Protein AF-A0A8T5YRM2-F1 (afdb_monomer_lite)

Structure (mmCIF, N/CA/C/O backbone):
data_AF-A0A8T5YRM2-F1
#
_entry.id   AF-A0A8T5YRM2-F1
#
loop_
_atom_site.group_PDB
_atom_site.id
_atom_site.type_symbol
_atom_site.label_atom_id
_atom_site.label_alt_id
_atom_site.label_comp_id
_atom_site.label_asym_id
_atom_site.label_entity_id
_atom_site.label_seq_id
_atom_site.pdbx_PDB_ins_code
_atom_site.Cartn_x
_atom_site.Cartn_y
_atom_site.Cartn_z
_atom_site.occupancy
_atom_site.B_iso_or_equiv
_atom_site.auth_seq_id
_atom_site.auth_comp_id
_atom_site.auth_asym_id
_atom_site.auth_atom_id
_atom_site.pdbx_PDB_model_num
ATOM 1 N N . GLY A 1 1 ? 15.650 -23.260 -8.067 1.00 62.09 1 GLY A N 1
ATOM 2 C CA . GLY A 1 1 ? 15.011 -21.954 -7.814 1.00 62.09 1 GLY A CA 1
ATOM 3 C C . GLY A 1 1 ? 15.947 -20.857 -8.272 1.00 62.09 1 GLY A C 1
ATOM 4 O O . GLY A 1 1 ? 17.077 -21.170 -8.615 1.00 62.09 1 GLY A O 1
ATOM 5 N N . MET A 1 2 ? 15.490 -19.606 -8.297 1.00 75.88 2 MET A N 1
ATOM 6 C CA . MET A 1 2 ? 16.310 -18.449 -8.694 1.00 75.88 2 MET A CA 1
ATOM 7 C C . MET A 1 2 ? 17.515 -18.221 -7.761 1.00 75.88 2 MET A C 1
ATOM 9 O O . MET A 1 2 ? 18.550 -17.741 -8.200 1.00 75.88 2 MET A O 1
ATOM 13 N N . TYR A 1 3 ? 17.401 -18.651 -6.501 1.00 84.94 3 TYR A N 1
ATOM 14 C CA . TYR A 1 3 ? 18.469 -18.640 -5.506 1.00 84.94 3 TYR A CA 1
ATOM 15 C C . TYR A 1 3 ? 18.587 -20.010 -4.826 1.00 84.94 3 TYR A C 1
ATOM 17 O O . TYR A 1 3 ? 17.650 -20.817 -4.861 1.00 84.94 3 TYR A O 1
ATOM 25 N N . ASP A 1 4 ? 19.724 -20.248 -4.170 1.00 92.00 4 ASP A N 1
ATOM 26 C CA . ASP A 1 4 ? 19.882 -21.323 -3.181 1.00 92.00 4 ASP A CA 1
ATOM 27 C C . ASP A 1 4 ? 18.954 -21.094 -1.965 1.00 92.00 4 ASP A C 1
ATOM 29 O O . ASP A 1 4 ? 18.399 -20.004 -1.804 1.00 92.00 4 ASP A O 1
ATOM 33 N N . LEU A 1 5 ? 18.759 -22.095 -1.100 1.00 91.44 5 LEU A N 1
ATOM 34 C CA . LEU A 1 5 ? 17.885 -22.001 0.078 1.00 91.44 5 LEU A CA 1
ATOM 35 C C . LEU A 1 5 ? 18.257 -20.817 0.977 1.00 91.44 5 LEU A C 1
ATOM 37 O O . LEU A 1 5 ? 17.396 -20.008 1.322 1.00 91.44 5 LEU A O 1
ATOM 41 N N . HIS A 1 6 ? 19.542 -20.678 1.306 1.00 92.12 6 HIS A N 1
ATOM 42 C CA . HIS A 1 6 ? 20.027 -19.577 2.136 1.00 92.12 6 HIS A CA 1
ATOM 43 C C . HIS A 1 6 ? 19.787 -18.212 1.468 1.00 92.12 6 HIS A C 1
ATOM 45 O O . HIS A 1 6 ? 19.258 -17.293 2.093 1.00 92.12 6 HIS A O 1
ATOM 51 N N . GLY A 1 7 ? 20.093 -18.104 0.170 1.00 90.25 7 GLY A N 1
ATOM 52 C CA . GLY A 1 7 ? 19.840 -16.887 -0.606 1.00 90.25 7 GLY A CA 1
ATOM 53 C C . GLY A 1 7 ? 18.351 -16.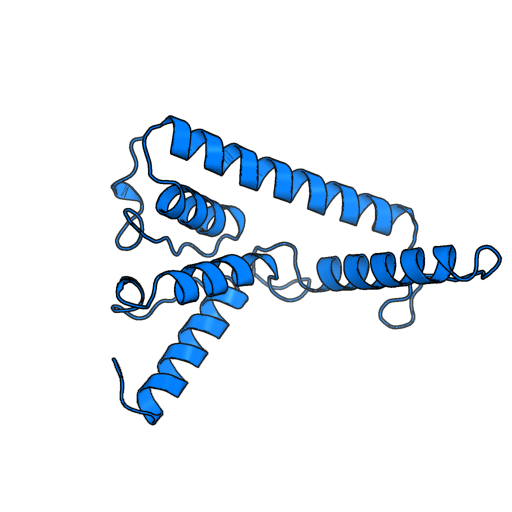547 -0.685 1.00 90.25 7 GLY A C 1
ATOM 54 O O . GLY A 1 7 ? 17.965 -15.398 -0.485 1.00 90.25 7 GLY A O 1
ATOM 55 N N . SER A 1 8 ? 17.497 -17.551 -0.888 1.00 91.00 8 SER A N 1
ATOM 56 C CA . SER A 1 8 ? 16.042 -17.388 -0.959 1.00 91.00 8 SER A CA 1
ATOM 57 C C . SER A 1 8 ? 15.481 -16.794 0.331 1.00 91.00 8 SER A C 1
ATOM 59 O O . SER A 1 8 ? 14.668 -15.872 0.265 1.00 91.00 8 SER A O 1
ATOM 61 N N . PHE A 1 9 ? 15.938 -17.263 1.498 1.00 92.12 9 PHE A N 1
ATOM 62 C CA . PHE A 1 9 ? 15.529 -16.695 2.785 1.00 92.12 9 PHE A CA 1
ATOM 63 C C . PHE A 1 9 ? 15.948 -15.230 2.927 1.00 92.12 9 PHE A C 1
ATOM 65 O O . PHE A 1 9 ? 15.115 -14.396 3.279 1.00 92.12 9 PHE A O 1
ATOM 72 N N . ILE A 1 10 ? 17.206 -14.905 2.614 1.00 92.75 10 ILE A N 1
ATOM 73 C CA . ILE A 1 10 ? 17.730 -13.540 2.747 1.00 92.75 10 ILE A CA 1
ATOM 74 C C . ILE A 1 10 ? 17.002 -12.577 1.806 1.00 92.75 10 ILE A C 1
ATOM 76 O O . ILE A 1 10 ? 16.494 -11.553 2.260 1.00 92.75 10 ILE A O 1
ATOM 80 N N . HIS A 1 11 ? 16.911 -12.906 0.514 1.00 92.19 11 HIS A N 1
ATOM 81 C CA . HIS A 1 11 ? 16.282 -12.028 -0.473 1.00 92.19 11 HIS A CA 1
ATOM 82 C C . HIS A 1 11 ? 14.787 -11.841 -0.200 1.00 92.19 11 HIS A C 1
ATOM 84 O O . HIS A 1 11 ? 14.296 -10.715 -0.263 1.00 92.19 11 HIS A O 1
ATOM 90 N N . SER A 1 12 ? 14.073 -12.911 0.175 1.00 92.31 12 SER A N 1
ATOM 91 C CA . SER A 1 12 ? 12.642 -12.818 0.499 1.00 92.31 12 SER A CA 1
ATOM 92 C C . SER A 1 12 ? 12.404 -11.978 1.748 1.00 92.31 12 SER A C 1
ATOM 94 O O . SER A 1 12 ? 11.528 -11.118 1.747 1.00 92.31 12 SER A O 1
ATOM 96 N N . PHE A 1 13 ? 13.194 -12.188 2.805 1.00 93.81 13 PHE A N 1
ATOM 97 C CA . PHE A 1 13 ? 13.072 -11.420 4.042 1.00 93.81 13 PHE A CA 1
ATOM 98 C C . PHE A 1 13 ? 13.401 -9.938 3.829 1.00 93.81 13 PHE A C 1
ATOM 100 O O . PHE A 1 13 ? 12.672 -9.063 4.302 1.00 93.81 13 PHE A O 1
ATOM 107 N N . PHE A 1 14 ? 14.470 -9.647 3.086 1.00 94.56 14 PHE A N 1
ATOM 108 C CA . PHE A 1 14 ? 14.875 -8.280 2.775 1.00 94.56 14 PHE A CA 1
ATOM 109 C C . PHE A 1 14 ? 13.812 -7.546 1.952 1.00 94.56 14 PHE A C 1
ATOM 111 O O . PHE A 1 14 ? 13.368 -6.467 2.343 1.00 94.56 14 PHE A O 1
ATOM 118 N N . LEU A 1 15 ? 13.354 -8.148 0.851 1.00 93.81 15 LEU A N 1
ATOM 119 C CA . LEU A 1 15 ? 12.368 -7.515 -0.022 1.00 93.81 15 LEU A CA 1
ATOM 120 C C . LEU A 1 15 ? 11.023 -7.334 0.693 1.00 93.81 15 LEU A C 1
ATOM 122 O O . LEU A 1 15 ? 10.424 -6.264 0.610 1.00 93.81 15 LEU A O 1
ATOM 126 N N . ALA A 1 16 ? 10.580 -8.342 1.453 1.00 93.69 16 ALA A N 1
ATOM 127 C CA . ALA A 1 16 ? 9.335 -8.261 2.208 1.00 93.69 16 ALA A CA 1
ATOM 128 C C . ALA A 1 16 ? 9.385 -7.197 3.308 1.00 93.69 16 ALA A C 1
ATOM 130 O O . ALA A 1 16 ? 8.464 -6.394 3.410 1.00 93.69 16 ALA A O 1
ATOM 131 N N . SER A 1 17 ? 10.454 -7.152 4.110 1.00 93.88 17 SER A N 1
ATOM 132 C CA . SER A 1 17 ? 10.593 -6.132 5.160 1.00 93.88 17 SER A CA 1
ATOM 133 C C . SER A 1 17 ? 10.678 -4.722 4.577 1.00 93.88 17 SER A C 1
ATOM 135 O O . SER A 1 17 ? 10.031 -3.813 5.096 1.00 93.88 17 SER A O 1
ATOM 137 N N . SER A 1 18 ? 11.403 -4.547 3.471 1.00 93.81 18 SER A N 1
ATOM 138 C CA . SER A 1 18 ? 11.532 -3.265 2.781 1.00 93.81 18 SER A CA 1
ATOM 139 C C . SER A 1 18 ? 10.200 -2.761 2.214 1.00 93.81 18 SER A C 1
ATOM 141 O O . SER A 1 18 ? 9.810 -1.631 2.504 1.00 93.81 18 SER A O 1
ATOM 143 N N . MET A 1 19 ? 9.465 -3.597 1.469 1.00 93.69 19 MET A N 1
ATOM 144 C CA . MET A 1 19 ? 8.174 -3.211 0.881 1.00 93.69 19 MET A CA 1
ATOM 145 C C . MET A 1 19 ? 7.078 -3.029 1.939 1.00 93.69 19 MET A C 1
ATOM 147 O O . MET A 1 19 ? 6.307 -2.082 1.851 1.00 93.69 19 MET A O 1
ATOM 151 N N . LEU A 1 20 ? 7.032 -3.878 2.972 1.00 93.50 20 LEU A N 1
ATOM 152 C CA . LEU A 1 20 ? 6.045 -3.771 4.057 1.00 93.50 20 LEU A CA 1
ATOM 153 C C . LEU A 1 20 ? 6.221 -2.495 4.896 1.00 93.50 20 LEU A C 1
ATOM 155 O O . LEU A 1 20 ? 5.253 -1.969 5.443 1.00 93.50 20 LEU A O 1
ATOM 159 N N . THR A 1 21 ? 7.461 -2.021 5.039 1.00 93.06 21 THR A N 1
ATOM 160 C CA . THR A 1 21 ? 7.791 -0.819 5.822 1.00 93.06 21 THR A CA 1
ATOM 161 C C . THR A 1 21 ? 7.970 0.431 4.963 1.00 93.06 21 THR A C 1
ATOM 163 O O . THR A 1 21 ? 8.413 1.455 5.480 1.00 93.06 21 THR A O 1
ATOM 166 N N . ASP A 1 22 ? 7.609 0.374 3.679 1.00 93.38 22 ASP A N 1
ATOM 167 C CA . ASP A 1 22 ? 7.739 1.479 2.721 1.00 93.38 22 ASP A CA 1
ATOM 168 C C . ASP A 1 22 ? 9.172 2.041 2.613 1.00 93.38 22 ASP A C 1
ATOM 170 O O . ASP A 1 22 ? 9.366 3.226 2.363 1.00 93.38 22 ASP A O 1
ATOM 174 N N . ASN A 1 23 ? 10.197 1.211 2.831 1.00 92.31 23 ASN A N 1
ATOM 175 C CA . ASN A 1 23 ? 11.594 1.655 2.816 1.00 92.31 23 ASN A CA 1
ATOM 176 C C . ASN A 1 23 ? 12.138 1.859 1.392 1.00 92.31 23 ASN A C 1
ATOM 178 O O . ASN A 1 23 ? 13.075 2.621 1.180 1.00 92.31 23 ASN A O 1
ATOM 182 N N . GLY A 1 24 ? 11.577 1.149 0.412 1.00 89.00 24 GLY A N 1
ATOM 183 C CA . GLY A 1 24 ? 11.908 1.367 -0.996 1.00 89.00 24 GLY A CA 1
ATOM 184 C C . GLY A 1 24 ? 13.222 0.762 -1.481 1.00 89.00 24 GLY A C 1
ATOM 185 O O . GLY A 1 24 ? 13.674 1.065 -2.581 1.00 89.00 24 GLY A O 1
ATOM 186 N N . LEU A 1 25 ? 13.845 -0.117 -0.695 1.00 92.00 25 LEU A N 1
ATOM 187 C CA . LEU A 1 25 ? 15.022 -0.871 -1.126 1.00 92.00 25 LEU A CA 1
ATOM 188 C C . LEU A 1 25 ? 14.602 -2.168 -1.823 1.00 92.00 25 LEU A C 1
ATOM 190 O O . LEU A 1 25 ? 13.808 -2.937 -1.279 1.00 92.00 25 LEU A O 1
ATOM 194 N N . ALA A 1 26 ? 15.176 -2.440 -2.991 1.00 90.44 26 ALA A N 1
ATOM 195 C CA . ALA A 1 26 ? 14.970 -3.683 -3.723 1.00 90.44 26 ALA A CA 1
ATOM 196 C C . ALA A 1 26 ? 16.304 -4.288 -4.164 1.00 90.44 26 ALA A C 1
ATOM 198 O O . ALA A 1 26 ? 17.305 -3.595 -4.344 1.00 90.44 26 ALA A O 1
ATOM 199 N N . THR A 1 27 ? 16.314 -5.604 -4.339 1.00 86.56 27 THR A N 1
ATOM 200 C CA . THR A 1 27 ? 17.430 -6.335 -4.949 1.00 86.56 27 THR A CA 1
ATOM 201 C C . THR A 1 27 ? 17.341 -6.205 -6.466 1.00 86.56 27 THR A C 1
ATOM 203 O O . THR A 1 27 ? 16.232 -6.196 -6.988 1.00 86.56 27 THR A O 1
ATOM 206 N N . GLN A 1 28 ? 18.467 -6.150 -7.188 1.00 75.12 28 GLN A N 1
ATOM 207 C CA . GLN A 1 28 ? 18.468 -5.918 -8.646 1.00 75.12 28 GLN A CA 1
ATOM 208 C C . GLN A 1 28 ? 17.538 -6.861 -9.426 1.00 75.12 28 GLN A C 1
ATOM 210 O O . GLN A 1 28 ? 16.917 -6.440 -10.397 1.00 75.12 28 GLN A O 1
ATOM 215 N N . ASP A 1 29 ? 17.365 -8.101 -8.965 1.00 83.38 29 ASP A N 1
ATOM 216 C CA . ASP A 1 29 ? 16.583 -9.092 -9.702 1.00 83.38 29 ASP A CA 1
ATOM 217 C C . ASP A 1 29 ? 15.094 -9.152 -9.321 1.00 83.38 29 ASP A C 1
ATOM 219 O O . ASP A 1 29 ? 14.390 -10.026 -9.827 1.00 83.38 29 ASP A O 1
ATOM 223 N N . TYR A 1 30 ? 14.579 -8.277 -8.442 1.00 88.62 30 TYR A N 1
ATOM 224 C CA . TYR A 1 30 ? 13.181 -8.381 -7.975 1.00 88.62 30 TYR A CA 1
ATOM 225 C C . TYR A 1 30 ? 12.163 -8.300 -9.126 1.00 88.62 30 TYR A C 1
ATOM 227 O O . TYR A 1 30 ? 11.106 -8.923 -9.065 1.00 88.62 30 TYR A O 1
ATOM 235 N N . ALA A 1 31 ? 12.503 -7.590 -10.207 1.00 85.88 31 ALA A N 1
ATOM 236 C CA . ALA A 1 31 ? 11.677 -7.491 -11.408 1.00 85.88 31 ALA A CA 1
ATOM 237 C C . ALA A 1 31 ? 11.476 -8.847 -12.116 1.00 85.88 31 ALA A C 1
ATOM 239 O O . ALA A 1 31 ? 10.467 -9.045 -12.789 1.00 85.88 31 ALA A O 1
ATOM 240 N N . ASN A 1 32 ? 12.408 -9.789 -11.934 1.00 88.38 32 ASN A N 1
ATOM 241 C CA . ASN A 1 32 ? 12.366 -11.128 -12.527 1.00 88.38 32 ASN A CA 1
ATOM 242 C C . ASN A 1 32 ? 11.619 -12.148 -11.652 1.00 88.38 32 ASN A C 1
ATOM 244 O O . ASN A 1 32 ? 11.465 -13.306 -12.044 1.00 88.38 32 ASN A O 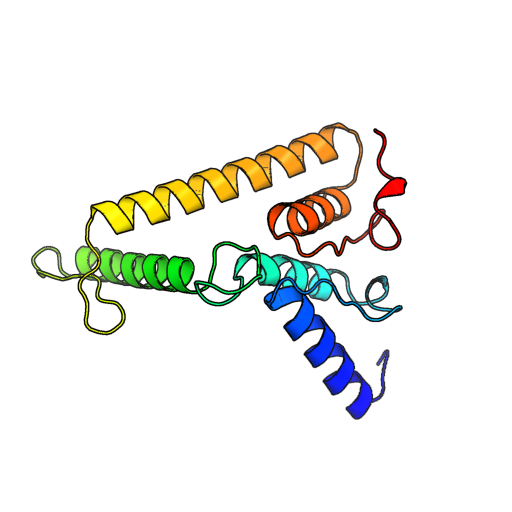1
ATOM 248 N N . TRP A 1 33 ? 11.184 -11.755 -10.451 1.00 90.38 33 TRP A N 1
ATOM 249 C CA . TRP A 1 33 ? 10.423 -12.642 -9.578 1.00 90.38 33 TRP A CA 1
ATOM 250 C C . TRP A 1 33 ? 9.032 -12.905 -10.159 1.00 90.38 33 TRP A C 1
ATOM 252 O O . TRP A 1 33 ? 8.504 -12.085 -10.915 1.00 90.38 33 TRP A O 1
ATOM 262 N N . PRO A 1 34 ? 8.389 -14.027 -9.787 1.00 90.94 34 PRO A N 1
ATOM 263 C CA . PRO A 1 34 ? 7.033 -14.302 -10.229 1.00 90.94 34 PRO A CA 1
ATOM 264 C C . PRO A 1 34 ? 6.096 -13.132 -9.912 1.00 90.94 34 PRO A C 1
ATOM 266 O O . PRO A 1 34 ? 6.023 -12.663 -8.774 1.00 90.94 34 PRO A O 1
ATOM 269 N N . THR A 1 35 ? 5.349 -12.678 -10.919 1.00 90.94 35 THR A N 1
ATOM 270 C CA . THR A 1 35 ? 4.537 -11.455 -10.845 1.00 90.94 35 THR A CA 1
ATOM 271 C C . THR A 1 35 ? 3.558 -11.452 -9.673 1.00 90.94 35 THR A C 1
ATOM 273 O O . THR A 1 35 ? 3.388 -10.433 -9.012 1.00 90.94 35 THR A O 1
ATOM 276 N N . HIS A 1 36 ? 2.950 -12.599 -9.365 1.00 90.94 36 HIS A N 1
ATOM 277 C CA . HIS A 1 36 ? 2.026 -12.736 -8.236 1.00 90.94 36 HIS A CA 1
ATOM 278 C C . HIS A 1 36 ? 2.694 -12.431 -6.887 1.00 90.94 36 HIS A C 1
ATOM 280 O O . HIS A 1 36 ? 2.071 -11.813 -6.026 1.00 90.94 36 HIS A O 1
ATOM 286 N N . THR A 1 37 ? 3.966 -12.805 -6.716 1.00 91.81 37 THR A N 1
ATOM 287 C CA . THR A 1 37 ? 4.737 -12.518 -5.502 1.00 91.81 37 THR A CA 1
ATOM 288 C C . THR A 1 37 ? 4.963 -11.022 -5.359 1.00 91.81 37 THR A C 1
ATOM 290 O O . THR A 1 37 ? 4.735 -10.472 -4.287 1.00 91.81 37 THR A O 1
ATOM 293 N N . ILE A 1 38 ? 5.346 -10.339 -6.442 1.00 91.94 38 ILE A N 1
ATOM 294 C CA . ILE A 1 38 ? 5.564 -8.891 -6.396 1.00 91.94 38 ILE A CA 1
ATOM 295 C C . ILE A 1 38 ? 4.255 -8.138 -6.166 1.00 91.94 38 ILE A C 1
ATOM 297 O O . ILE A 1 38 ? 4.223 -7.247 -5.327 1.00 91.94 38 ILE A O 1
ATOM 301 N N . VAL A 1 39 ? 3.152 -8.529 -6.809 1.00 92.88 39 VAL A N 1
ATOM 302 C CA . VAL A 1 39 ? 1.833 -7.924 -6.547 1.00 92.88 39 VAL A CA 1
ATOM 303 C C . VAL A 1 39 ? 1.424 -8.094 -5.083 1.00 92.88 39 VAL A C 1
ATOM 305 O O . VAL A 1 39 ? 0.911 -7.150 -4.477 1.00 92.88 39 VAL A O 1
ATOM 308 N N . PHE A 1 40 ? 1.682 -9.261 -4.488 1.00 93.81 40 PHE A N 1
ATOM 309 C CA . PHE A 1 40 ? 1.431 -9.493 -3.067 1.00 93.81 40 PHE A CA 1
ATOM 310 C C . PHE A 1 40 ? 2.290 -8.584 -2.174 1.00 93.81 40 PHE A C 1
ATOM 312 O O . PHE A 1 40 ? 1.765 -7.951 -1.258 1.00 93.81 40 PHE A O 1
ATOM 319 N N . LEU A 1 41 ? 3.588 -8.460 -2.464 1.00 93.75 41 LEU A N 1
ATOM 320 C CA . LEU A 1 41 ? 4.492 -7.597 -1.701 1.00 93.75 41 LEU A CA 1
ATOM 321 C C . LEU A 1 41 ? 4.157 -6.105 -1.868 1.00 93.75 41 LEU A C 1
ATOM 323 O O . LEU A 1 41 ? 4.107 -5.382 -0.875 1.00 93.75 41 LEU A O 1
ATOM 327 N N . LEU A 1 42 ? 3.818 -5.655 -3.077 1.00 93.38 42 LEU A N 1
ATOM 328 C CA . LEU A 1 42 ? 3.311 -4.302 -3.326 1.00 93.38 42 LEU A CA 1
ATOM 329 C C . LEU A 1 42 ? 2.020 -4.046 -2.545 1.00 93.38 42 LEU A C 1
ATOM 331 O O . LEU A 1 42 ? 1.877 -3.006 -1.909 1.00 93.38 42 LEU A O 1
ATOM 335 N N . SER A 1 43 ? 1.107 -5.019 -2.518 1.00 93.19 43 SER A N 1
ATOM 336 C CA . SER A 1 43 ? -0.123 -4.931 -1.722 1.00 93.19 43 SER A CA 1
ATOM 337 C C . SER A 1 43 ? 0.160 -4.877 -0.215 1.00 93.19 43 SER A C 1
ATOM 339 O O . SER A 1 43 ? -0.606 -4.283 0.541 1.00 93.19 43 SER A O 1
ATOM 341 N N . SER A 1 44 ? 1.276 -5.454 0.237 1.00 93.06 44 SER A N 1
ATOM 342 C CA . SER A 1 44 ? 1.683 -5.389 1.642 1.00 93.06 44 SER A CA 1
ATOM 343 C C . SER A 1 44 ? 2.115 -3.981 2.078 1.00 93.06 44 SER A C 1
ATOM 345 O O . SER A 1 44 ? 1.867 -3.627 3.227 1.00 93.06 44 SER A O 1
ATOM 347 N N . SER A 1 45 ? 2.643 -3.144 1.171 1.00 93.06 45 SER A N 1
ATOM 348 C CA . SER A 1 45 ? 3.048 -1.752 1.475 1.00 93.06 45 SER A CA 1
ATOM 349 C C . SER A 1 45 ? 1.901 -0.905 2.044 1.00 93.06 45 SER A C 1
ATOM 351 O O . SER A 1 45 ? 2.078 -0.084 2.940 1.00 93.06 45 SER A O 1
ATOM 353 N N . PHE A 1 46 ? 0.660 -1.200 1.643 1.00 92.50 46 PHE A N 1
ATOM 354 C CA . PHE A 1 46 ? -0.525 -0.531 2.175 1.00 92.50 46 PHE A CA 1
ATOM 355 C C . PHE A 1 46 ? -0.675 -0.688 3.696 1.00 92.50 46 PHE A C 1
ATOM 357 O O . PHE A 1 46 ? -1.190 0.228 4.349 1.00 92.50 46 PHE A O 1
ATOM 364 N N . PHE A 1 47 ? -0.212 -1.807 4.274 1.00 89.31 47 PHE A N 1
ATOM 365 C CA . PHE A 1 47 ? -0.308 -2.080 5.712 1.00 89.31 47 PHE A CA 1
ATOM 366 C C . PHE A 1 47 ? 0.555 -1.140 6.566 1.00 89.31 47 PHE A C 1
ATOM 368 O O . PHE A 1 47 ? 0.155 -0.846 7.697 1.00 89.31 47 PHE A O 1
ATOM 375 N N . GLY A 1 48 ? 1.630 -0.579 6.002 1.00 82.75 48 GLY A N 1
ATOM 376 C CA . GLY A 1 48 ? 2.465 0.475 6.578 1.00 82.75 48 GLY A CA 1
ATOM 377 C C . GLY A 1 48 ? 3.051 0.189 7.970 1.00 82.75 48 GLY A C 1
ATOM 378 O O . GLY A 1 48 ? 2.707 -0.753 8.685 1.00 82.75 48 GLY A O 1
ATOM 379 N N . GLY A 1 49 ? 3.941 1.075 8.413 1.00 86.31 49 GLY A N 1
ATOM 380 C CA . GLY A 1 49 ? 4.598 0.952 9.716 1.00 86.31 49 GLY A CA 1
ATOM 381 C C . GLY A 1 49 ? 3.756 1.357 10.932 1.00 86.31 49 GLY A C 1
ATOM 382 O O . GLY A 1 49 ? 2.532 1.538 10.900 1.00 86.31 49 GLY A O 1
ATOM 383 N N . CYS A 1 50 ? 4.448 1.524 12.056 1.00 89.94 50 CYS A N 1
ATOM 384 C CA . CYS A 1 50 ? 3.881 2.022 13.308 1.00 89.94 50 CYS A CA 1
ATOM 385 C C . CYS A 1 50 ? 3.495 3.511 13.222 1.00 89.94 50 CYS A C 1
ATOM 387 O O . CYS A 1 50 ? 3.958 4.269 12.362 1.00 89.94 50 CYS A O 1
ATOM 389 N N . ILE A 1 51 ? 2.653 3.956 14.156 1.00 87.31 51 ILE A N 1
ATOM 390 C CA . ILE A 1 51 ? 2.363 5.386 14.35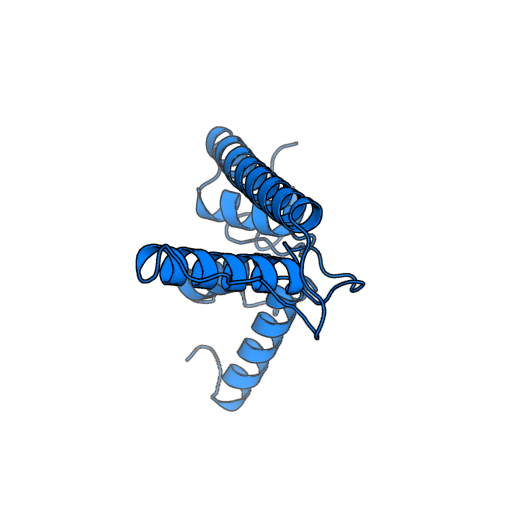3 1.00 87.31 51 ILE A CA 1
ATOM 391 C C . ILE A 1 51 ? 3.667 6.121 14.679 1.00 87.31 51 ILE A C 1
ATOM 393 O O . ILE A 1 51 ? 4.474 5.613 15.451 1.00 87.31 51 ILE A O 1
ATOM 397 N N . GLY A 1 52 ? 3.855 7.319 14.122 1.00 83.38 52 GLY A N 1
ATOM 398 C CA . GLY A 1 52 ? 5.041 8.143 14.388 1.00 83.38 52 GLY A CA 1
ATOM 399 C C . GLY A 1 52 ? 6.318 7.657 13.694 1.00 83.38 52 GLY A C 1
ATOM 400 O O . GLY A 1 52 ? 7.367 8.259 13.878 1.00 83.38 52 GLY A O 1
ATOM 401 N N . SER A 1 53 ? 6.234 6.595 12.890 1.00 89.62 53 SER A N 1
ATOM 402 C CA . SER A 1 53 ? 7.310 6.147 12.002 1.00 89.62 53 SER A CA 1
ATOM 403 C C . SER A 1 53 ? 7.286 6.894 10.659 1.00 89.62 53 SER A C 1
ATOM 405 O O . SER A 1 53 ? 6.268 7.494 10.294 1.00 89.62 53 SER A O 1
ATOM 407 N N . THR A 1 54 ? 8.384 6.797 9.906 1.00 89.06 54 THR A N 1
ATOM 408 C CA . THR A 1 54 ? 8.600 7.393 8.577 1.00 89.06 54 THR A CA 1
ATOM 409 C C . THR A 1 54 ? 7.881 6.674 7.434 1.00 89.06 54 THR A C 1
ATOM 411 O O . THR A 1 54 ? 7.863 7.204 6.330 1.00 89.06 54 THR A O 1
ATOM 414 N N . CYS A 1 55 ? 7.278 5.502 7.674 1.00 89.75 55 CYS A N 1
ATOM 415 C CA . CYS A 1 55 ? 6.544 4.766 6.635 1.00 89.75 55 CYS A CA 1
ATOM 416 C C . CYS A 1 55 ? 5.393 5.608 6.051 1.00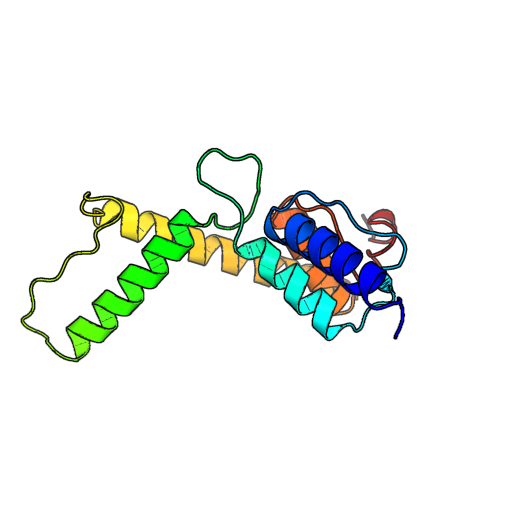 89.75 55 CYS A C 1
ATOM 418 O O . CYS A 1 55 ? 4.865 6.482 6.746 1.00 89.75 55 CYS A O 1
ATOM 420 N N . GLY A 1 56 ? 4.939 5.325 4.837 1.00 85.94 56 GLY A N 1
ATOM 421 C CA . GLY A 1 56 ? 3.713 5.915 4.309 1.00 85.94 56 GLY A CA 1
ATOM 422 C C . GLY A 1 56 ? 2.518 5.110 4.796 1.00 85.94 56 GLY A C 1
ATOM 423 O O . GLY A 1 56 ? 2.190 5.149 5.990 1.00 85.94 56 GLY A O 1
ATOM 424 N N . GLY A 1 57 ? 1.904 4.366 3.878 1.00 88.81 57 GLY A N 1
ATOM 425 C CA . GLY A 1 57 ? 0.837 3.409 4.152 1.00 88.81 57 GLY A CA 1
ATOM 426 C C . GLY A 1 57 ? -0.377 3.966 4.903 1.00 88.81 57 GLY A C 1
ATOM 427 O O . GLY A 1 57 ? -0.467 5.127 5.313 1.00 88.81 57 GLY A O 1
ATOM 428 N N . ILE A 1 58 ? -1.348 3.093 5.161 1.00 92.44 58 ILE A N 1
ATOM 429 C CA . ILE A 1 58 ? -2.510 3.433 6.001 1.00 92.44 58 ILE A CA 1
ATOM 430 C C . ILE A 1 58 ? -2.120 3.476 7.490 1.00 92.44 58 ILE A C 1
ATOM 432 O O . ILE A 1 58 ? -2.813 4.109 8.292 1.00 92.44 58 ILE A O 1
ATOM 436 N N . LYS A 1 59 ? -0.963 2.889 7.831 1.00 91.81 59 LYS A N 1
ATOM 437 C CA . LYS A 1 59 ? -0.424 2.638 9.175 1.00 91.81 59 LYS A CA 1
ATOM 438 C C . LYS A 1 59 ? -1.128 1.494 9.905 1.00 91.81 59 LYS A C 1
ATOM 440 O O . LYS A 1 59 ? -2.358 1.424 9.985 1.00 91.81 59 LYS A O 1
ATOM 445 N N . SER A 1 60 ? -0.321 0.679 10.579 1.00 92.25 60 SER A N 1
ATOM 446 C CA . SER A 1 60 ? -0.750 -0.502 11.343 1.00 92.25 60 SER A CA 1
ATOM 447 C C . SER A 1 60 ? -1.845 -0.230 12.387 1.00 92.25 60 SER A C 1
ATOM 449 O O . SER A 1 60 ? -2.770 -1.030 12.528 1.00 92.25 60 SER A O 1
ATOM 451 N N . LEU A 1 61 ? -1.814 0.912 13.096 1.00 93.06 61 LEU A N 1
ATOM 452 C CA . LEU A 1 61 ? -2.863 1.243 14.077 1.00 93.06 61 LEU A CA 1
ATOM 453 C C . LEU A 1 61 ? -4.238 1.389 13.418 1.00 93.06 61 LEU A C 1
ATOM 455 O O . LEU A 1 61 ? -5.232 0.926 13.977 1.00 93.06 61 LEU A O 1
ATOM 459 N N . ARG A 1 62 ? -4.319 2.047 12.257 1.00 93.81 62 ARG A N 1
ATOM 460 C CA . ARG A 1 62 ? -5.606 2.262 11.584 1.00 93.81 62 ARG A CA 1
ATOM 461 C C . ARG A 1 62 ? -6.189 0.931 11.121 1.00 93.81 62 ARG A C 1
ATOM 463 O O . ARG A 1 62 ? -7.372 0.693 11.351 1.00 93.81 62 ARG A O 1
ATOM 470 N N . PHE A 1 63 ? -5.348 0.030 10.609 1.00 93.00 63 PHE A N 1
ATOM 471 C CA . PHE A 1 63 ? -5.738 -1.354 10.331 1.00 93.00 63 PHE A CA 1
ATOM 472 C C . PHE A 1 63 ? -6.235 -2.094 11.576 1.00 93.00 63 PHE A C 1
ATOM 474 O O . PHE A 1 63 ? -7.282 -2.735 11.526 1.00 93.00 63 PHE A O 1
ATOM 481 N N . LEU A 1 64 ? -5.547 -1.966 12.715 1.00 93.88 64 LEU A N 1
ATOM 482 C CA . LEU A 1 64 ? -5.980 -2.585 13.972 1.00 93.88 64 LEU A CA 1
ATOM 483 C C . LEU A 1 64 ? -7.350 -2.064 14.435 1.00 93.88 64 LEU A C 1
ATOM 485 O O . LEU A 1 64 ? -8.181 -2.848 14.899 1.00 93.88 64 LEU A O 1
ATOM 489 N N . ILE A 1 65 ? -7.589 -0.753 14.320 1.00 94.69 65 ILE A N 1
ATOM 490 C CA . ILE A 1 65 ? -8.876 -0.135 14.665 1.00 94.69 65 ILE A CA 1
ATOM 491 C C . ILE A 1 65 ? -9.979 -0.660 13.739 1.00 94.69 65 ILE A C 1
ATOM 493 O O . ILE A 1 65 ? -11.007 -1.110 14.243 1.00 94.69 65 ILE A O 1
ATOM 497 N N . LEU A 1 66 ? -9.753 -0.676 12.420 1.00 94.25 66 LEU A N 1
ATOM 498 C CA . LEU A 1 66 ? -10.708 -1.203 11.435 1.00 94.25 66 LEU A CA 1
ATOM 499 C C . LEU A 1 66 ? -11.017 -2.687 11.668 1.00 94.25 66 LEU A C 1
ATOM 501 O O . LEU A 1 66 ? -12.179 -3.091 11.634 1.00 94.25 66 LEU A O 1
ATOM 505 N N . PHE A 1 67 ? -10.000 -3.497 11.970 1.00 94.50 67 PHE A N 1
ATOM 506 C CA . PHE A 1 67 ? -10.179 -4.914 12.282 1.00 94.50 67 PHE A CA 1
ATOM 507 C C . PHE A 1 67 ? -11.024 -5.115 13.546 1.00 94.50 67 PHE A C 1
ATOM 509 O O . PHE A 1 67 ? -11.965 -5.912 13.555 1.00 94.50 67 PHE A O 1
ATOM 516 N N . LYS A 1 68 ? -10.736 -4.361 14.615 1.00 94.31 68 LYS A N 1
ATOM 517 C CA . LYS A 1 68 ? -11.528 -4.426 15.849 1.00 94.31 68 LYS A CA 1
ATOM 518 C C . LYS A 1 68 ? -12.952 -3.913 15.657 1.00 94.31 68 LYS A C 1
ATOM 520 O O . LYS A 1 68 ? -13.857 -4.521 16.222 1.00 94.31 68 LYS A O 1
ATOM 525 N N . GLN A 1 69 ? -13.155 -2.868 14.853 1.00 94.00 69 GLN A N 1
ATOM 526 C CA . GLN A 1 69 ? -14.494 -2.406 14.485 1.00 94.00 69 GLN A CA 1
ATOM 527 C C . GLN A 1 69 ? -15.248 -3.483 13.708 1.00 94.00 69 GLN A C 1
ATOM 529 O O . GLN A 1 69 ? -16.382 -3.791 14.043 1.00 94.00 69 GLN A O 1
ATOM 534 N N . SER A 1 70 ? -14.606 -4.126 12.734 1.00 93.69 70 SER A N 1
ATOM 535 C CA . SER A 1 70 ? -15.232 -5.197 11.947 1.00 93.69 70 SER A CA 1
ATOM 536 C C . SER A 1 70 ? -15.676 -6.360 12.838 1.00 93.69 70 SER A C 1
ATOM 538 O O . SER A 1 70 ? -16.809 -6.825 12.749 1.00 93.69 70 SER A O 1
ATOM 540 N N . LYS A 1 71 ? -14.816 -6.791 13.773 1.00 92.75 71 LYS A N 1
ATOM 541 C CA . LYS A 1 71 ? -15.171 -7.817 14.767 1.00 92.75 71 LYS A CA 1
ATOM 542 C C . LYS A 1 71 ? -16.313 -7.364 15.684 1.00 92.75 71 LYS A C 1
ATOM 544 O O . LYS A 1 71 ? -17.154 -8.176 16.061 1.00 92.75 71 LYS A O 1
ATOM 549 N N . HIS A 1 72 ? -16.322 -6.091 16.064 1.00 91.50 72 HIS A N 1
ATOM 550 C CA . HIS A 1 72 ? -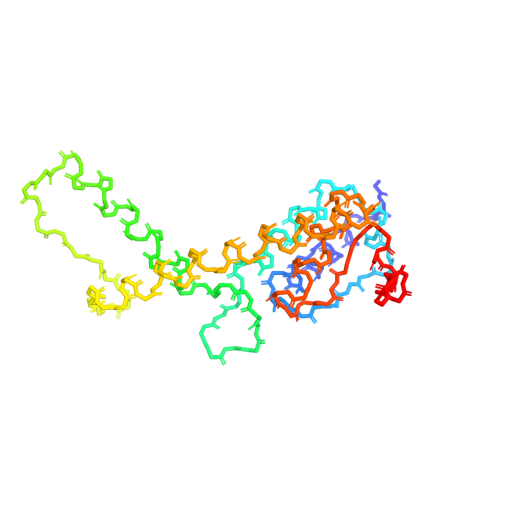17.366 -5.501 16.891 1.00 91.50 72 HIS A CA 1
ATOM 551 C C . HIS A 1 72 ? -18.731 -5.524 16.184 1.00 91.50 72 HIS A C 1
ATOM 553 O O . HIS A 1 72 ? -19.682 -6.040 16.765 1.00 91.50 72 HIS A O 1
ATOM 559 N N . GLU A 1 73 ? -18.801 -5.093 14.922 1.00 91.94 73 GLU A N 1
ATOM 560 C CA . GLU A 1 73 ? -20.022 -5.139 14.100 1.00 91.94 73 GLU A CA 1
ATOM 561 C C . GLU A 1 73 ? -20.539 -6.574 13.919 1.00 91.94 73 GLU A C 1
ATOM 563 O O . GLU A 1 73 ? -21.719 -6.846 14.127 1.00 91.94 73 GLU A O 1
ATOM 568 N N . ILE A 1 74 ? -19.649 -7.532 13.622 1.00 93.94 74 ILE A N 1
ATOM 569 C CA . ILE A 1 74 ? -20.020 -8.954 13.498 1.00 93.94 74 ILE A CA 1
ATOM 570 C C . ILE A 1 74 ? -20.632 -9.479 14.804 1.00 93.94 74 ILE A C 1
ATOM 572 O O . ILE A 1 74 ? -21.658 -10.163 14.794 1.00 93.94 74 ILE A O 1
ATOM 576 N N . ASN A 1 75 ? -20.027 -9.145 15.945 1.00 91.38 75 ASN A N 1
ATOM 577 C CA . ASN A 1 75 ? -20.557 -9.555 17.241 1.00 91.38 75 ASN A CA 1
ATOM 578 C C . ASN A 1 75 ? -21.903 -8.895 17.546 1.00 91.38 75 ASN A C 1
ATOM 580 O O . ASN A 1 75 ? -22.758 -9.538 18.152 1.00 91.38 75 ASN A O 1
ATOM 584 N N . GLN A 1 76 ? -22.102 -7.646 17.124 1.00 90.75 76 GLN A N 1
ATOM 585 C CA . GLN A 1 76 ? -23.352 -6.923 17.327 1.00 90.75 76 GLN A CA 1
ATOM 586 C C . GLN A 1 76 ? -24.488 -7.475 16.458 1.00 90.75 76 GLN A C 1
ATOM 588 O O . GLN A 1 76 ? -25.620 -7.557 16.930 1.00 90.75 76 GLN A O 1
ATOM 593 N N . LEU A 1 77 ? -24.187 -7.962 15.250 1.00 92.19 77 LEU A N 1
ATOM 594 C CA . LEU A 1 77 ? -25.146 -8.709 14.427 1.00 92.19 77 LEU A CA 1
ATOM 595 C C . LEU A 1 77 ? -25.611 -9.999 15.119 1.00 92.19 77 LEU A C 1
ATOM 597 O O . LEU A 1 77 ? -26.791 -10.337 15.067 1.00 92.19 77 LEU A O 1
ATOM 601 N N . SER A 1 78 ? -24.701 -10.704 15.799 1.00 94.12 78 SER A N 1
ATOM 602 C CA . SER A 1 78 ? -25.038 -11.921 16.551 1.00 94.12 78 SER A CA 1
ATOM 603 C C . SER A 1 78 ? -25.708 -11.631 17.900 1.00 94.12 78 SER A C 1
ATOM 605 O O . SER A 1 78 ? -26.561 -12.405 18.330 1.00 94.12 78 SER A O 1
ATOM 607 N N . HIS A 1 79 ? -25.337 -10.537 18.571 1.00 92.75 79 HIS A N 1
ATOM 608 C CA . HIS A 1 79 ? -25.856 -10.141 19.882 1.00 92.75 79 HIS A CA 1
ATOM 609 C C . HIS A 1 79 ? -26.288 -8.662 19.874 1.00 92.75 79 HIS A C 1
ATOM 611 O O . HIS A 1 79 ? -25.576 -7.808 20.412 1.00 92.75 79 HIS A O 1
ATOM 617 N N . PRO A 1 80 ? -27.488 -8.339 19.350 1.00 88.25 80 PRO A N 1
ATOM 618 C CA . PRO A 1 80 ? -27.926 -6.952 19.133 1.00 88.25 80 PRO A CA 1
ATOM 619 C C . PRO A 1 80 ? -28.014 -6.086 20.397 1.00 88.25 80 PRO A C 1
ATOM 621 O O . PRO A 1 80 ? -27.994 -4.862 20.315 1.00 88.25 80 PRO A O 1
ATOM 624 N N . ARG A 1 81 ? -28.127 -6.708 21.579 1.00 89.88 81 ARG A N 1
ATOM 625 C CA . ARG A 1 81 ? -28.238 -6.018 22.878 1.00 89.88 81 ARG A CA 1
ATOM 626 C C . ARG A 1 81 ? -26.910 -5.909 23.634 1.00 89.88 81 ARG A C 1
ATOM 628 O O . ARG A 1 81 ? -26.897 -5.405 24.754 1.00 89.88 81 ARG A O 1
ATOM 635 N N . ALA A 1 82 ? -25.810 -6.413 23.076 1.00 85.19 82 ALA A N 1
ATOM 636 C CA . ALA A 1 82 ? -24.517 -6.361 23.742 1.00 85.19 82 ALA A CA 1
ATOM 637 C C . ALA A 1 82 ? -23.942 -4.935 23.695 1.00 85.19 82 ALA A C 1
ATOM 639 O O . ALA A 1 82 ? -23.739 -4.369 22.623 1.00 85.19 82 ALA A O 1
ATOM 640 N N . LEU A 1 83 ? -23.640 -4.366 24.866 1.00 82.56 83 LEU A N 1
ATOM 641 C CA . LEU A 1 83 ? -22.908 -3.104 24.994 1.00 82.56 83 LEU A CA 1
ATOM 642 C C . LEU A 1 83 ? -21.412 -3.376 24.833 1.00 82.56 83 LEU A C 1
ATOM 644 O O . LEU A 1 83 ? -20.674 -3.551 25.802 1.00 82.56 83 LEU A O 1
ATOM 648 N N . LEU A 1 84 ? -20.976 -3.480 23.585 1.00 82.50 84 LEU A N 1
ATOM 649 C CA . LEU A 1 84 ? -19.575 -3.674 23.243 1.00 82.50 84 LEU A CA 1
ATOM 650 C C . LEU A 1 84 ? -18.908 -2.302 23.035 1.00 82.50 84 LEU A C 1
ATOM 652 O O . LEU A 1 84 ? -19.565 -1.314 22.720 1.00 82.50 84 LEU A O 1
ATOM 656 N N . SER A 1 85 ? -17.589 -2.223 23.178 1.00 85.38 85 SER A N 1
ATOM 657 C CA . SER A 1 85 ? -16.819 -1.035 22.790 1.00 85.38 85 SER A CA 1
ATOM 658 C C . SER A 1 85 ? -15.498 -1.455 22.156 1.00 85.38 85 SER A C 1
ATOM 660 O O . SER A 1 85 ? -14.932 -2.498 22.500 1.00 85.38 85 SER A O 1
ATOM 662 N N . VAL A 1 86 ? -15.000 -0.662 21.207 1.00 90.62 86 VAL A N 1
ATOM 663 C CA . VAL A 1 86 ? -13.686 -0.906 20.605 1.00 90.62 86 VAL A CA 1
ATOM 664 C C . VAL A 1 86 ? -12.609 -0.307 21.503 1.00 90.62 86 VAL A C 1
ATOM 666 O O . VAL A 1 86 ? -12.535 0.904 21.691 1.00 90.62 86 VAL A O 1
ATOM 669 N N . ASN A 1 87 ? -11.748 -1.163 22.052 1.00 90.19 87 ASN A N 1
ATOM 670 C CA . ASN A 1 87 ? -10.624 -0.760 22.894 1.00 90.19 87 ASN A CA 1
ATOM 671 C C . ASN A 1 87 ? -9.289 -1.063 22.204 1.00 90.19 87 ASN A C 1
ATOM 673 O O . ASN A 1 87 ? -9.095 -2.160 21.670 1.00 90.19 87 ASN A O 1
ATOM 677 N N . VAL A 1 88 ? -8.346 -0.123 22.257 1.00 91.75 88 VAL A N 1
ATOM 678 C CA . VAL A 1 88 ? -6.954 -0.316 21.837 1.00 91.75 88 VAL A CA 1
ATOM 679 C C . VAL A 1 88 ? -6.023 0.146 22.959 1.00 91.75 88 VAL A C 1
ATOM 681 O O . VAL A 1 88 ? -6.103 1.285 23.408 1.00 91.75 88 VAL A O 1
ATOM 684 N N . GLY A 1 89 ? -5.131 -0.738 23.418 1.00 87.81 89 GLY A N 1
ATOM 685 C CA . GLY A 1 89 ? -4.136 -0.400 24.443 1.00 87.81 89 GLY A CA 1
ATOM 686 C C . GLY A 1 89 ? -4.736 0.029 25.787 1.00 87.81 89 GLY A C 1
ATOM 687 O O . GLY A 1 89 ? -4.207 0.928 26.431 1.00 87.81 89 GLY A O 1
ATOM 688 N N . GLY A 1 90 ? -5.875 -0.545 26.183 1.00 89.06 90 GLY A N 1
ATOM 689 C CA . GLY A 1 90 ? -6.570 -0.200 27.426 1.00 89.06 90 GLY A CA 1
ATOM 690 C C . GLY A 1 90 ? -7.461 1.040 27.324 1.00 89.06 90 GLY A C 1
ATOM 691 O O . GLY A 1 90 ? -8.228 1.300 28.246 1.00 89.06 90 GLY A O 1
ATOM 692 N N . LYS A 1 91 ? -7.449 1.766 26.198 1.00 90.62 91 LYS A N 1
ATOM 693 C CA . LYS A 1 91 ? -8.270 2.967 25.983 1.00 90.62 91 LYS A CA 1
ATOM 694 C C . LYS A 1 91 ? -9.424 2.691 25.024 1.00 90.62 91 LYS A C 1
ATOM 696 O O . LYS A 1 91 ? -9.249 2.030 24.000 1.00 90.62 91 LYS A O 1
ATOM 701 N N . ILE A 1 92 ? -10.600 3.229 25.343 1.00 92.00 92 ILE A N 1
ATOM 702 C CA . ILE A 1 92 ? -11.771 3.183 24.459 1.00 92.00 92 ILE A CA 1
ATOM 703 C C . ILE A 1 92 ? -11.530 4.127 23.278 1.00 92.00 92 ILE A C 1
ATOM 705 O O . ILE A 1 92 ? -11.156 5.288 23.459 1.00 92.00 92 ILE A O 1
ATOM 709 N N . VAL A 1 93 ? -11.738 3.622 22.065 1.00 93.75 93 VAL A N 1
ATOM 710 C CA . VAL A 1 93 ? -11.694 4.420 20.839 1.00 93.75 93 VAL A CA 1
ATOM 711 C C . VAL A 1 93 ? -13.010 5.182 20.725 1.00 93.75 93 VAL A C 1
ATOM 713 O O . VAL A 1 93 ? -14.077 4.580 20.723 1.00 93.75 93 VAL A O 1
ATOM 716 N N . THR A 1 94 ? -12.944 6.511 20.646 1.00 93.94 94 THR A N 1
ATOM 717 C CA . THR A 1 94 ? -14.143 7.350 20.519 1.00 93.94 94 THR A CA 1
ATOM 718 C C . THR A 1 94 ? -14.708 7.301 19.100 1.00 93.94 94 THR A C 1
ATOM 720 O O . THR A 1 94 ? -13.961 7.151 18.129 1.00 93.94 94 THR A O 1
ATOM 723 N N . ASP A 1 95 ? -16.012 7.544 18.949 1.00 91.06 95 ASP A N 1
ATOM 724 C CA . ASP A 1 95 ? -16.664 7.555 17.629 1.00 91.06 95 ASP A CA 1
ATOM 725 C C . ASP A 1 95 ? -16.057 8.584 16.673 1.00 91.06 95 ASP A C 1
ATOM 727 O O . ASP A 1 95 ? -16.034 8.390 15.459 1.00 91.06 95 ASP A O 1
ATOM 731 N N . ARG A 1 96 ? -15.529 9.694 17.207 1.00 94.12 96 ARG A N 1
ATOM 732 C CA . ARG A 1 96 ? -14.820 10.700 16.405 1.00 94.12 96 ARG A CA 1
ATOM 733 C C . ARG A 1 96 ? -13.562 10.113 15.763 1.00 94.12 96 ARG A C 1
ATOM 735 O O . ARG A 1 96 ? -13.309 10.381 14.590 1.00 94.12 96 ARG A O 1
ATOM 742 N N . VAL A 1 97 ? -12.788 9.328 16.514 1.00 94.00 97 VAL A N 1
ATOM 743 C CA . VAL A 1 97 ? -11.599 8.643 15.986 1.00 94.00 97 VAL A CA 1
ATOM 744 C C . VAL A 1 97 ? -12.020 7.579 14.980 1.00 94.00 97 VAL A C 1
ATOM 746 O O . VAL A 1 97 ? -11.443 7.527 13.899 1.00 94.00 97 VAL A O 1
ATOM 749 N N . MET A 1 98 ? -13.062 6.801 15.285 1.00 94.06 98 MET A N 1
ATOM 750 C CA . MET A 1 98 ? -13.581 5.779 14.375 1.00 94.06 98 MET A CA 1
ATOM 751 C C . MET A 1 98 ? -13.995 6.378 13.024 1.00 94.06 98 MET A C 1
ATOM 753 O O . MET A 1 98 ? -13.516 5.936 11.981 1.00 94.06 98 MET A O 1
ATOM 757 N N . ARG A 1 99 ? -14.804 7.448 13.035 1.00 94.81 99 ARG A N 1
ATOM 758 C CA . ARG A 1 99 ? -15.205 8.174 11.818 1.00 94.81 99 ARG A CA 1
ATOM 759 C C . ARG A 1 99 ? -14.002 8.701 11.041 1.00 94.81 99 ARG A C 1
ATOM 761 O O . ARG A 1 99 ? -13.954 8.536 9.831 1.00 94.81 99 ARG A O 1
ATOM 768 N N . SER A 1 100 ? -13.015 9.275 11.729 1.00 96.19 100 SER A N 1
ATOM 769 C CA . SER A 1 100 ? -11.783 9.758 11.090 1.00 96.19 100 SER A CA 1
ATOM 770 C C . SER A 1 100 ? -11.004 8.633 10.395 1.00 96.19 100 SER A C 1
ATOM 772 O O . SER A 1 100 ? -10.550 8.804 9.265 1.00 96.19 100 SER A O 1
ATOM 774 N N . VAL A 1 101 ? -10.899 7.457 11.027 1.00 95.50 101 VAL A N 1
ATOM 775 C CA . VAL A 1 101 ? -10.238 6.281 10.436 1.00 95.50 101 VAL A CA 1
ATOM 776 C C . VAL A 1 101 ? -10.987 5.789 9.193 1.00 95.50 101 VAL A C 1
ATOM 778 O O . VAL A 1 101 ? -10.345 5.548 8.172 1.00 95.50 101 VAL A O 1
ATOM 781 N N . TRP A 1 102 ? -12.320 5.708 9.241 1.00 95.12 102 TRP A N 1
ATOM 782 C CA . TRP A 1 102 ? -13.143 5.350 8.078 1.00 95.12 102 TRP A CA 1
ATOM 783 C C . TRP A 1 102 ? -13.014 6.355 6.934 1.00 95.12 102 TRP A C 1
ATOM 785 O O . TRP A 1 102 ? -12.792 5.955 5.793 1.00 95.12 102 TRP A O 1
ATOM 795 N N . SER A 1 103 ? -13.101 7.655 7.231 1.00 96.62 103 SER A N 1
ATOM 796 C CA . SER A 1 103 ? -12.940 8.710 6.228 1.00 96.62 103 SER A CA 1
ATOM 797 C C . SER A 1 103 ? -11.559 8.666 5.580 1.00 96.62 103 SER A C 1
ATOM 799 O O . SER A 1 103 ? -11.462 8.770 4.359 1.00 96.62 103 SER A O 1
ATOM 801 N N . PHE A 1 104 ? -10.498 8.462 6.370 1.00 95.25 104 PHE A N 1
ATOM 802 C CA . PHE A 1 104 ? -9.150 8.294 5.833 1.00 95.25 104 PHE A CA 1
ATOM 803 C C . PHE A 1 104 ? -9.060 7.063 4.925 1.00 95.25 104 PHE A C 1
ATOM 805 O O . PHE A 1 104 ? -8.585 7.185 3.803 1.00 95.25 104 PHE A O 1
ATOM 812 N N . PHE A 1 105 ? -9.533 5.899 5.384 1.00 95.12 105 PHE A N 1
ATOM 813 C CA . PHE A 1 105 ? -9.479 4.653 4.614 1.00 95.12 105 PHE A CA 1
ATOM 814 C C . PHE A 1 105 ? -10.231 4.764 3.280 1.00 95.12 105 PHE A C 1
ATOM 816 O O . PHE A 1 105 ? -9.718 4.353 2.238 1.00 95.12 105 PHE A O 1
ATOM 823 N N . PHE A 1 106 ? -11.423 5.366 3.305 1.00 96.38 106 PHE A N 1
ATOM 824 C CA . PHE A 1 106 ? -12.233 5.584 2.112 1.00 96.38 106 PHE A CA 1
ATOM 825 C C . PHE A 1 106 ? -11.548 6.527 1.120 1.00 96.38 106 PHE A C 1
ATOM 827 O O . PHE A 1 106 ? -11.386 6.162 -0.040 1.00 96.38 106 PHE A O 1
ATOM 834 N N . LEU A 1 107 ? -11.101 7.708 1.570 1.00 96.94 107 LEU A N 1
ATOM 835 C CA . LEU A 1 107 ? -10.410 8.668 0.701 1.00 96.94 107 LEU A CA 1
ATOM 836 C C . LEU A 1 107 ? -9.134 8.068 0.116 1.00 96.94 107 LEU A C 1
ATOM 838 O O . LEU A 1 107 ? -8.895 8.175 -1.082 1.00 96.94 107 LEU A O 1
ATOM 842 N N . TYR A 1 108 ? -8.344 7.397 0.949 1.00 95.81 108 TYR A N 1
ATOM 843 C CA . TYR A 1 108 ? -7.114 6.743 0.533 1.00 95.81 108 TYR A CA 1
ATOM 844 C C . TYR A 1 108 ? -7.379 5.694 -0.566 1.00 95.81 108 TYR A C 1
ATOM 846 O O . TYR A 1 108 ? -6.710 5.689 -1.601 1.00 95.81 108 TYR A O 1
ATOM 854 N N . THR A 1 109 ? -8.398 4.846 -0.387 1.00 95.81 109 THR A N 1
ATOM 855 C CA . THR A 1 109 ? -8.786 3.833 -1.386 1.00 95.81 109 THR A CA 1
ATOM 856 C C . THR A 1 109 ? -9.316 4.483 -2.664 1.00 95.81 109 THR A C 1
ATOM 858 O O . THR A 1 109 ? -8.941 4.075 -3.761 1.00 95.81 109 THR A O 1
ATOM 861 N N . LEU A 1 110 ? -10.145 5.524 -2.534 1.00 97.56 110 LEU A N 1
ATOM 862 C CA . LEU A 1 110 ? -10.703 6.269 -3.661 1.00 97.56 110 LEU A CA 1
ATOM 863 C C . LEU A 1 110 ? -9.596 6.879 -4.521 1.00 97.56 110 LEU A C 1
ATOM 865 O O . LEU A 1 110 ? -9.604 6.681 -5.732 1.00 97.56 110 LEU A O 1
ATOM 869 N N . PHE A 1 111 ? -8.628 7.567 -3.911 1.00 97.62 111 PHE A N 1
ATOM 870 C CA . PHE A 1 111 ? -7.502 8.146 -4.645 1.00 97.62 111 PHE A CA 1
ATOM 871 C C . PHE A 1 111 ? -6.605 7.073 -5.263 1.00 97.62 111 PHE A C 1
ATOM 873 O O . PHE A 1 111 ? -6.192 7.230 -6.407 1.00 97.62 111 PHE A O 1
ATOM 880 N N . THR A 1 112 ? -6.364 5.962 -4.560 1.00 96.81 112 THR A N 1
ATOM 881 C CA . THR A 1 112 ? -5.609 4.827 -5.115 1.00 96.81 112 THR A CA 1
ATOM 882 C C . THR A 1 112 ? -6.262 4.320 -6.403 1.00 96.81 112 THR A C 1
ATOM 884 O O . THR A 1 112 ? -5.614 4.261 -7.443 1.00 96.81 112 THR A O 1
ATOM 887 N N . VAL A 1 113 ? -7.562 4.011 -6.370 1.00 97.56 113 VAL A N 1
ATOM 888 C CA . VAL A 1 113 ? -8.293 3.527 -7.553 1.00 97.56 113 VAL A CA 1
ATOM 889 C C . VAL A 1 113 ? -8.348 4.595 -8.645 1.00 97.56 113 VAL A C 1
ATOM 891 O O . VAL A 1 113 ? -8.115 4.286 -9.811 1.00 97.56 113 VAL A O 1
ATOM 894 N N . PHE A 1 114 ? -8.609 5.851 -8.277 1.00 98.06 114 PHE A N 1
ATOM 895 C CA . PHE A 1 114 ? -8.662 6.968 -9.215 1.00 98.06 114 PHE A CA 1
ATOM 896 C C . PHE A 1 114 ? -7.353 7.116 -10.001 1.00 98.06 114 PHE A C 1
ATOM 898 O O . PHE A 1 114 ? -7.387 7.122 -11.229 1.00 98.06 114 PHE A O 1
ATOM 905 N N . PHE A 1 115 ? -6.200 7.161 -9.328 1.00 97.25 115 PHE A N 1
ATOM 906 C CA . PHE A 1 115 ? -4.914 7.308 -10.013 1.00 97.25 115 PHE A CA 1
ATOM 907 C C . PHE A 1 115 ? -4.547 6.085 -10.861 1.00 97.25 115 PHE A C 1
ATOM 909 O O . PHE A 1 115 ? -3.956 6.248 -11.927 1.00 97.25 115 PHE A O 1
ATOM 916 N N . ILE A 1 116 ? -4.943 4.874 -10.448 1.00 96.88 116 ILE A N 1
ATOM 917 C CA . ILE A 1 116 ? -4.737 3.666 -11.263 1.00 96.88 116 ILE A CA 1
ATOM 918 C C . ILE A 1 116 ? -5.515 3.779 -12.576 1.00 96.88 116 ILE A C 1
ATOM 920 O O . ILE A 1 116 ? -4.970 3.488 -13.638 1.00 96.88 116 ILE A O 1
ATOM 924 N N . LEU A 1 117 ? -6.774 4.225 -12.514 1.00 97.06 117 LEU A N 1
ATOM 925 C CA . LEU A 1 117 ? -7.607 4.412 -13.701 1.00 97.06 117 LEU A CA 1
ATOM 926 C C . LEU A 1 117 ? -7.079 5.528 -14.607 1.00 97.06 117 LEU A C 1
ATOM 928 O O . LEU A 1 117 ? -7.126 5.377 -15.824 1.00 97.06 117 LEU A O 1
ATOM 932 N N . VAL A 1 118 ? -6.549 6.613 -14.034 1.00 96.50 118 VAL A N 1
ATOM 933 C CA . VAL A 1 118 ? -5.917 7.695 -14.807 1.00 96.50 118 VAL A CA 1
ATOM 934 C C . VAL A 1 118 ? -4.714 7.167 -15.589 1.00 96.50 118 VAL A C 1
ATOM 936 O O . VAL A 1 118 ? -4.671 7.342 -16.804 1.00 96.50 118 VAL A O 1
ATOM 939 N N . LEU A 1 119 ? -3.784 6.460 -14.937 1.00 95.19 119 LEU A N 1
ATOM 940 C CA . LEU A 1 119 ? -2.622 5.882 -15.625 1.00 95.19 119 LEU A CA 1
ATOM 941 C C . LEU A 1 119 ? -3.033 4.840 -16.670 1.00 95.19 119 LEU A C 1
ATOM 943 O O . LEU A 1 119 ? -2.501 4.827 -17.779 1.00 95.19 119 LEU A O 1
ATOM 947 N N . ASN A 1 120 ? -4.030 4.011 -16.367 1.00 94.94 120 ASN A N 1
ATOM 948 C CA . ASN A 1 120 ? -4.523 3.050 -17.343 1.00 94.94 120 ASN A CA 1
ATOM 949 C C . ASN A 1 120 ? -5.172 3.741 -18.558 1.00 94.94 120 ASN A C 1
ATOM 951 O O . ASN A 1 120 ? -4.944 3.329 -19.694 1.00 94.94 120 ASN A O 1
ATOM 955 N N . GLY A 1 121 ? -5.897 4.843 -18.338 1.00 94.12 121 GLY A N 1
ATOM 956 C CA . GLY A 1 121 ? -6.462 5.688 -19.394 1.00 94.12 121 GLY A CA 1
ATOM 957 C C . GLY A 1 121 ? -5.413 6.404 -20.254 1.00 94.12 121 GLY A C 1
ATOM 958 O O . GLY A 1 121 ? -5.690 6.712 -21.410 1.00 94.12 121 GLY A O 1
ATOM 959 N N . MET A 1 122 ? -4.198 6.610 -19.733 1.00 93.62 122 MET A N 1
ATOM 960 C CA . MET A 1 122 ? -3.044 7.113 -20.494 1.00 93.62 122 MET A CA 1
ATOM 961 C C . MET A 1 122 ? -2.369 6.033 -21.361 1.00 93.62 122 MET A C 1
ATOM 963 O O . MET A 1 122 ? -1.438 6.342 -22.101 1.00 93.62 122 MET A O 1
ATOM 967 N N . GLY A 1 123 ? -2.834 4.780 -21.296 1.00 91.75 123 GLY A N 1
ATOM 968 C CA . GLY A 1 123 ? -2.338 3.669 -22.111 1.00 91.75 123 GLY A CA 1
ATOM 969 C C . GLY A 1 123 ? -1.348 2.739 -21.407 1.00 91.75 123 GLY A C 1
ATOM 970 O O . GLY A 1 123 ? -0.852 1.810 -22.043 1.00 91.75 123 GLY A O 1
ATOM 971 N N . TYR A 1 124 ? -1.071 2.940 -20.113 1.00 94.19 124 TYR A N 1
ATOM 972 C CA . TYR A 1 124 ? -0.252 2.005 -19.335 1.00 94.19 124 TYR A CA 1
ATOM 973 C C . TYR A 1 124 ? -1.054 0.763 -18.942 1.00 94.19 124 TYR A C 1
ATOM 975 O O . TYR A 1 124 ? -2.253 0.819 -18.660 1.00 94.19 124 TYR A O 1
ATOM 983 N N . ASP A 1 125 ? -0.389 -0.386 -18.867 1.00 93.69 125 ASP A N 1
ATOM 984 C CA . ASP A 1 125 ? -1.017 -1.617 -18.401 1.00 93.69 125 ASP A CA 1
ATOM 985 C C . ASP A 1 125 ? -1.424 -1.516 -16.920 1.00 93.69 125 ASP A C 1
ATOM 987 O O . ASP A 1 125 ? -0.890 -0.719 -16.139 1.00 93.69 125 ASP A O 1
ATOM 991 N N . PHE A 1 126 ? -2.402 -2.334 -16.521 1.00 93.44 126 PHE A N 1
ATOM 992 C CA . PHE A 1 126 ? -2.947 -2.312 -15.161 1.00 93.44 126 PHE A CA 1
ATOM 993 C C . PHE A 1 126 ? -1.870 -2.554 -14.098 1.00 93.44 126 PHE A C 1
ATOM 995 O O . PHE A 1 126 ? -1.900 -1.939 -13.034 1.00 93.44 126 PHE A O 1
ATOM 1002 N N . LEU A 1 127 ? -0.909 -3.431 -14.387 1.00 93.88 127 LEU A N 1
ATOM 1003 C CA . LEU A 1 127 ? 0.116 -3.827 -13.435 1.00 93.88 127 LEU A CA 1
ATOM 1004 C C . LEU A 1 127 ? 1.126 -2.699 -13.195 1.00 93.88 127 LEU A C 1
ATOM 1006 O O . LEU A 1 127 ? 1.383 -2.364 -12.037 1.00 93.88 127 LEU A O 1
ATOM 1010 N N . THR A 1 128 ? 1.629 -2.067 -14.260 1.00 94.31 128 THR A N 1
ATOM 1011 C CA . THR A 1 128 ? 2.461 -0.856 -14.147 1.00 94.31 128 THR A CA 1
ATOM 1012 C C . THR A 1 128 ? 1.707 0.268 -13.441 1.00 94.31 128 THR A C 1
ATOM 1014 O O . THR A 1 128 ? 2.266 0.930 -12.565 1.00 94.31 128 THR A O 1
ATOM 1017 N N . SER A 1 129 ? 0.425 0.466 -13.767 1.00 95.75 129 SER A N 1
ATOM 1018 C CA . SER A 1 129 ? -0.409 1.509 -13.153 1.00 95.75 129 SER A CA 1
ATOM 1019 C C . SER A 1 129 ? -0.578 1.282 -11.648 1.00 95.75 129 SER A C 1
ATOM 1021 O O . SER A 1 129 ? -0.338 2.185 -10.847 1.00 95.75 129 SER A O 1
ATOM 1023 N N . PHE A 1 130 ? -0.923 0.056 -11.246 1.00 95.56 130 PHE A N 1
ATOM 1024 C CA . PHE A 1 130 ? -1.047 -0.339 -9.844 1.00 95.56 130 PHE A CA 1
ATOM 1025 C C . PHE A 1 130 ? 0.263 -0.154 -9.078 1.00 95.56 130 PHE A C 1
ATOM 1027 O O . PHE A 1 130 ? 0.269 0.476 -8.021 1.00 95.56 130 PHE A O 1
ATOM 1034 N N . ALA A 1 131 ? 1.371 -0.667 -9.616 1.00 94.94 131 ALA A N 1
ATOM 1035 C CA . ALA A 1 131 ? 2.667 -0.588 -8.955 1.00 94.94 131 ALA A CA 1
ATOM 1036 C C . ALA A 1 131 ? 3.150 0.858 -8.808 1.00 94.94 131 ALA A C 1
ATOM 1038 O O . ALA A 1 131 ? 3.632 1.236 -7.746 1.00 94.94 131 ALA A O 1
ATOM 1039 N N . THR A 1 132 ? 2.952 1.684 -9.837 1.00 95.50 132 THR A N 1
ATOM 1040 C CA . THR A 1 132 ? 3.305 3.110 -9.809 1.00 95.50 132 THR A CA 1
ATOM 1041 C C . THR A 1 132 ? 2.511 3.861 -8.749 1.00 95.50 132 THR A C 1
ATOM 1043 O O . THR A 1 132 ? 3.090 4.570 -7.927 1.00 95.50 132 THR A O 1
ATOM 1046 N N . VAL A 1 133 ? 1.190 3.670 -8.708 1.00 96.25 133 VAL A N 1
ATOM 1047 C CA . VAL A 1 133 ? 0.356 4.338 -7.704 1.00 96.25 133 VAL A CA 1
ATOM 1048 C C . VAL A 1 133 ? 0.704 3.861 -6.303 1.00 96.25 133 VAL A C 1
ATOM 1050 O O . VAL A 1 133 ? 0.868 4.701 -5.424 1.00 96.25 133 VAL A O 1
ATOM 1053 N N . ALA A 1 134 ? 0.875 2.551 -6.095 1.00 95.12 134 ALA A N 1
ATOM 1054 C CA . ALA A 1 134 ? 1.297 2.000 -4.810 1.00 95.12 134 ALA A CA 1
ATOM 1055 C C . ALA A 1 134 ? 2.647 2.588 -4.364 1.00 95.12 134 ALA A C 1
ATOM 1057 O O . ALA A 1 134 ? 2.779 3.008 -3.215 1.00 95.12 134 ALA A O 1
ATOM 1058 N N . ALA A 1 135 ? 3.618 2.700 -5.277 1.00 94.38 135 ALA A N 1
ATOM 1059 C CA . ALA A 1 135 ? 4.925 3.285 -4.999 1.00 94.38 135 ALA A CA 1
ATOM 1060 C C . ALA A 1 135 ? 4.830 4.740 -4.524 1.00 94.38 135 ALA A C 1
ATOM 1062 O O . ALA A 1 135 ? 5.482 5.106 -3.543 1.00 94.38 135 ALA A O 1
ATOM 1063 N N . CYS A 1 136 ? 4.019 5.558 -5.199 1.00 94.31 136 CYS A N 1
ATOM 1064 C CA . CYS A 1 136 ? 3.883 6.981 -4.900 1.00 94.31 136 CYS A CA 1
ATOM 1065 C C . CYS A 1 136 ? 3.020 7.236 -3.660 1.00 94.31 136 CYS A C 1
ATOM 1067 O O . CYS A 1 136 ? 3.429 7.981 -2.771 1.00 94.31 136 CYS A O 1
ATOM 1069 N N . ILE A 1 137 ? 1.842 6.611 -3.566 1.00 95.12 137 ILE A N 1
ATOM 1070 C CA . ILE A 1 137 ? 0.893 6.888 -2.480 1.00 95.12 137 ILE A CA 1
ATOM 1071 C C . ILE A 1 137 ? 1.398 6.373 -1.125 1.00 95.12 137 ILE A C 1
ATOM 1073 O O . ILE A 1 137 ? 1.117 6.984 -0.095 1.00 95.12 137 ILE A O 1
ATOM 1077 N N . ASN A 1 138 ? 2.177 5.283 -1.124 1.00 94.12 138 ASN A N 1
ATOM 1078 C CA . ASN A 1 138 ? 2.826 4.758 0.080 1.00 94.12 138 ASN A CA 1
ATOM 1079 C C . ASN A 1 138 ? 4.208 5.349 0.335 1.00 94.12 138 ASN A C 1
ATOM 1081 O O . ASN A 1 138 ? 4.816 5.016 1.347 1.00 94.12 138 ASN A O 1
ATOM 1085 N N . ASN A 1 139 ? 4.700 6.232 -0.540 1.00 92.50 139 ASN A N 1
ATOM 1086 C CA . ASN A 1 139 ? 6.059 6.767 -0.473 1.00 92.50 139 ASN A CA 1
ATOM 1087 C C . ASN A 1 139 ? 7.134 5.661 -0.397 1.00 92.50 139 ASN A C 1
ATOM 1089 O O . ASN A 1 139 ? 8.178 5.838 0.222 1.00 92.50 139 ASN A O 1
ATOM 1093 N N . MET A 1 140 ? 6.854 4.510 -1.018 1.00 92.25 140 MET A N 1
ATOM 1094 C CA . MET A 1 140 ? 7.763 3.367 -1.092 1.00 92.25 140 MET A CA 1
ATOM 1095 C C . MET A 1 140 ? 8.752 3.530 -2.250 1.00 92.25 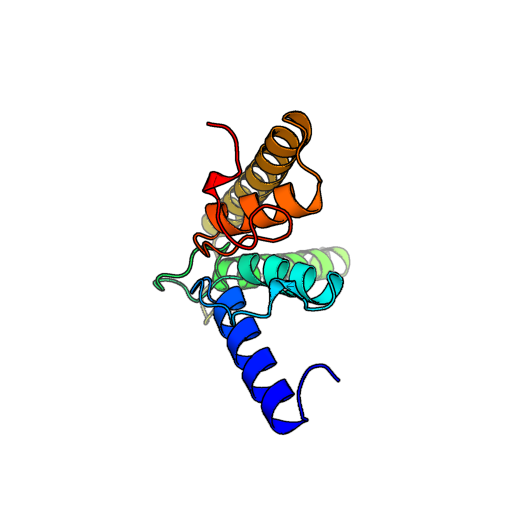140 MET A C 1
ATOM 1097 O O . MET A 1 140 ? 9.880 3.072 -2.158 1.00 92.25 140 MET A O 1
ATOM 1101 N N . GLY A 1 141 ? 8.349 4.150 -3.363 1.00 89.94 141 GLY A N 1
ATOM 1102 C CA . GLY A 1 141 ? 9.260 4.448 -4.476 1.00 89.94 141 GLY A CA 1
ATOM 1103 C C . GLY A 1 141 ? 9.732 3.248 -5.313 1.00 89.94 141 GLY A C 1
ATOM 1104 O O . GLY A 1 141 ? 10.607 3.418 -6.153 1.00 89.94 141 GLY A O 1
ATOM 1105 N N . LEU A 1 142 ? 9.157 2.053 -5.135 1.00 92.00 142 LEU A N 1
ATOM 1106 C CA . LEU A 1 142 ? 9.435 0.875 -5.970 1.00 92.00 142 LEU A CA 1
ATOM 1107 C C . LEU A 1 142 ? 8.280 0.595 -6.935 1.00 92.00 142 LEU A C 1
ATOM 1109 O O . LEU A 1 142 ? 7.189 0.233 -6.497 1.00 92.00 142 LEU A O 1
ATOM 1113 N N . GLY A 1 143 ? 8.529 0.749 -8.236 1.00 91.88 143 GLY A N 1
ATOM 1114 C CA . GLY A 1 143 ? 7.587 0.399 -9.299 1.00 91.88 143 GLY A CA 1
ATOM 1115 C C . GLY A 1 143 ? 7.628 -1.085 -9.687 1.00 91.88 143 GLY A C 1
ATOM 1116 O O . GLY A 1 143 ? 8.324 -1.898 -9.085 1.00 91.88 143 GLY A O 1
ATOM 1117 N N . PHE A 1 144 ? 6.866 -1.456 -10.713 1.00 92.94 144 PHE A N 1
ATOM 1118 C CA . PHE A 1 144 ? 6.924 -2.776 -11.350 1.00 92.94 144 PHE A CA 1
ATOM 1119 C C . PHE A 1 144 ? 6.417 -2.662 -12.791 1.00 92.94 144 PHE A C 1
ATOM 1121 O O . PHE A 1 144 ? 5.745 -1.693 -13.139 1.00 92.94 144 PHE A O 1
ATOM 1128 N N . GLY A 1 145 ? 6.736 -3.637 -13.644 1.00 90.00 145 GLY A N 1
ATOM 1129 C CA . GLY A 1 145 ? 6.436 -3.544 -15.072 1.00 90.00 145 GLY A CA 1
ATOM 1130 C C . GLY A 1 145 ? 7.321 -2.488 -15.731 1.00 90.00 145 GLY A C 1
ATOM 1131 O O . GLY A 1 145 ? 8.541 -2.518 -15.556 1.00 90.00 145 GLY A O 1
ATOM 1132 N N . ALA A 1 146 ? 6.726 -1.533 -16.449 1.00 89.12 146 ALA A N 1
ATOM 1133 C CA . ALA A 1 146 ? 7.500 -0.489 -17.126 1.00 89.12 146 ALA A CA 1
ATOM 1134 C C . ALA A 1 146 ? 8.246 0.441 -16.147 1.00 89.12 146 ALA A C 1
ATOM 1136 O O . ALA A 1 146 ? 9.283 0.991 -16.506 1.00 89.12 146 ALA A O 1
ATOM 1137 N N . THR A 1 147 ? 7.770 0.568 -14.901 1.00 91.12 147 THR A N 1
ATOM 1138 C CA . THR A 1 147 ? 8.399 1.403 -13.860 1.00 91.12 147 THR A CA 1
ATOM 1139 C C . THR A 1 147 ? 9.341 0.637 -12.933 1.00 91.12 147 THR A C 1
ATOM 1141 O O . THR A 1 147 ? 9.802 1.184 -11.933 1.00 91.12 147 THR A O 1
ATOM 1144 N N . ALA A 1 148 ? 9.664 -0.624 -13.246 1.00 89.50 148 ALA A N 1
ATOM 1145 C CA . ALA A 1 148 ? 10.556 -1.434 -12.414 1.00 89.50 148 ALA A CA 1
ATOM 1146 C C . ALA A 1 148 ? 11.992 -0.876 -12.348 1.00 89.50 148 ALA A C 1
ATOM 1148 O O . ALA A 1 148 ? 12.647 -0.999 -11.312 1.00 89.50 148 ALA A O 1
ATOM 1149 N N . SER A 1 149 ? 12.478 -0.289 -13.450 1.00 85.81 149 SER A N 1
ATOM 1150 C CA . SER A 1 149 ? 13.823 0.293 -13.558 1.00 85.81 149 SER A CA 1
ATOM 1151 C C . SER A 1 149 ? 13.853 1.788 -13.239 1.00 85.81 149 SER A C 1
ATOM 1153 O O . SER A 1 149 ? 14.777 2.252 -12.574 1.00 85.81 149 SER A O 1
ATOM 1155 N N . SER A 1 150 ? 12.870 2.551 -13.722 1.00 87.88 150 SER A N 1
ATOM 1156 C CA . SER A 1 150 ? 12.754 3.992 -13.492 1.00 87.88 150 SER A CA 1
ATOM 1157 C C . SER A 1 150 ? 11.338 4.488 -13.780 1.00 87.88 150 SER A C 1
ATOM 1159 O O . SER A 1 150 ? 10.662 3.977 -14.671 1.00 87.88 150 SER A O 1
ATOM 1161 N N . PHE A 1 151 ? 10.914 5.539 -13.077 1.00 90.94 151 PHE A N 1
ATOM 1162 C CA . PHE A 1 151 ? 9.664 6.250 -13.365 1.00 90.94 151 PHE A CA 1
ATOM 1163 C C . PHE A 1 151 ? 9.761 7.182 -14.579 1.00 90.94 151 PHE A C 1
ATOM 1165 O O . PHE A 1 151 ? 8.729 7.589 -15.094 1.00 90.94 151 PHE A O 1
ATOM 1172 N N . GLY A 1 152 ? 10.966 7.479 -15.083 1.00 88.12 152 GLY A N 1
ATOM 1173 C CA . GLY A 1 152 ? 11.161 8.375 -16.237 1.00 88.12 152 GLY A CA 1
ATOM 1174 C C . GLY A 1 152 ? 10.655 7.826 -17.576 1.00 88.12 152 GLY A C 1
ATOM 1175 O O . GLY A 1 152 ? 10.757 8.500 -18.592 1.00 88.12 152 GLY A O 1
ATOM 1176 N N . VAL A 1 153 ? 10.144 6.593 -17.593 1.00 84.31 153 VAL A N 1
ATOM 1177 C CA . VAL A 1 153 ? 9.469 5.997 -18.756 1.00 84.31 153 VAL A CA 1
ATOM 1178 C C . VAL A 1 153 ? 8.014 6.479 -18.859 1.00 84.31 153 VAL A C 1
ATOM 1180 O O . VAL A 1 153 ? 7.380 6.313 -19.898 1.00 84.31 153 VAL A O 1
ATOM 1183 N N . LEU A 1 154 ? 7.470 7.061 -17.786 1.00 85.69 154 LEU A N 1
ATOM 1184 C CA . LEU A 1 154 ? 6.143 7.660 -17.793 1.00 85.69 154 LEU A CA 1
ATOM 1185 C C . LEU A 1 154 ? 6.207 9.034 -18.478 1.00 85.69 154 LEU A C 1
ATOM 1187 O O . LEU A 1 154 ? 7.063 9.844 -18.141 1.00 85.69 154 LEU A O 1
ATOM 1191 N N . ASN A 1 155 ? 5.303 9.285 -19.426 1.00 77.06 155 ASN A N 1
ATOM 1192 C CA . ASN A 1 155 ? 5.057 10.612 -19.994 1.00 77.06 155 ASN A CA 1
ATOM 1193 C C . ASN A 1 155 ? 4.729 11.635 -18.894 1.00 77.06 155 ASN A C 1
ATOM 1195 O O . ASN A 1 155 ? 3.952 11.319 -17.988 1.00 77.06 155 ASN A O 1
ATOM 1199 N N . ASP A 1 156 ? 5.287 12.840 -19.046 1.00 60.41 156 ASP A N 1
ATOM 1200 C CA . ASP A 1 156 ? 4.979 14.034 -18.244 1.00 60.41 156 ASP A CA 1
ATOM 1201 C C . ASP A 1 156 ? 3.526 14.515 -18.421 1.00 60.41 156 ASP A C 1
ATOM 1203 O O . ASP A 1 156 ? 2.997 14.447 -19.560 1.00 60.41 156 ASP A O 1
#

Foldseek 3Di:
DVDDPVVCVVQLVVLLVLLLALVQDHDPCPLVPDLVSVVVSLVNLQCHDDPPDPWFHLHVVLVVQVVQVVVVVVVCVVPVPDPDFRDDPNDTDDVVNVVVSVVSVVVLVVVLVVQLVVVVVVVDDSQQSNQVSSCVNRVSVAGYDVPNPHPVVDDD

Secondary structure (DSSP, 8-state):
--S-HHHHHHHHHHHHHHHHTT-----TTGGGS-HHHHHHHHHHHTT---TTSS--SS-HHHHHHHHHHHHHHHHHHH-TT-----EETTEEPPHHHHHHHHHHHHHHHHHHHHHHHHHHHTT--HHHHHHHHHHHHTT-----GGGSS-GGGS--

Sequence (156 aa):
GMYDLHGSFIHSFFLASSMLTDNGLATQDYANWPTHTIVFLLSSSFFGGCIGSTCGGIKSLRFLILFKQSKHEINQLSHPRALLSVNVGGKIVTDRVMRSVWSFFFLYTLFTVFFILVLNGMGYDFLTSFATVAACINNMGLGFGATASSFGVLND

InterPro domains:
  IPR003445 Cation transporter [PF02386] (2-155)

Radius of gyration: 18.63 Å; chains: 1; bounding box: 48×36×50 Å

Organism: Escherichia coli (NCBI:txid562)

pLDDT: mean 91.39, std 5.26, range [60.41, 98.06]